Protein AF-A0A5Q3Q289-F1 (afdb_monomer)

Nearest PDB structures (foldseek):
  8ym7-assembly1_A  TM=7.620E-01  e=6.922E-01  Homo sapiens
  4bay-assembly1_A  TM=7.687E-01  e=1.149E+00  Homo sapiens
  5l3b-assembly1_A  TM=7.651E-01  e=1.680E+00  Homo sapiens
  8dk2-assembly1_D  TM=4.878E-01  e=4.933E+00  Pseudomonas aeruginosa PA14

Structure (mmCIF, N/CA/C/O backbone):
data_AF-A0A5Q3Q289-F1
#
_entry.id   AF-A0A5Q3Q289-F1
#
loop_
_atom_site.group_PDB
_atom_site.id
_atom_site.type_symbol
_atom_site.label_atom_id
_atom_site.label_alt_id
_atom_site.label_comp_id
_atom_site.label_asym_id
_atom_site.label_entity_id
_atom_site.label_seq_id
_atom_site.pdbx_PDB_ins_code
_atom_site.Cartn_x
_atom_site.Cartn_y
_atom_site.Cartn_z
_atom_site.occupancy
_atom_site.B_iso_or_equiv
_atom_site.auth_seq_id
_atom_site.auth_comp_id
_atom_site.auth_asym_id
_atom_site.auth_atom_id
_atom_site.pdbx_PDB_model_num
ATOM 1 N N . MET A 1 1 ? 25.261 22.594 -31.212 1.00 37.28 1 MET A N 1
ATOM 2 C CA . MET A 1 1 ? 24.030 22.255 -30.465 1.00 37.28 1 MET A CA 1
ATOM 3 C C . MET A 1 1 ? 24.000 20.748 -30.470 1.00 37.28 1 MET A C 1
ATOM 5 O O . MET A 1 1 ? 23.485 20.167 -31.416 1.00 37.28 1 MET A O 1
ATOM 9 N N . ASP A 1 2 ? 24.666 20.163 -29.484 1.00 41.56 2 ASP A N 1
ATOM 10 C CA . ASP A 1 2 ? 24.936 18.732 -29.432 1.00 41.56 2 ASP A CA 1
ATOM 11 C C . ASP A 1 2 ? 23.695 18.044 -28.875 1.00 41.56 2 ASP A C 1
ATOM 13 O O . ASP A 1 2 ? 23.305 18.228 -27.721 1.00 41.56 2 ASP A O 1
ATOM 17 N N . ARG A 1 3 ? 22.993 17.355 -29.771 1.00 50.59 3 ARG A N 1
ATOM 18 C CA . ARG A 1 3 ? 22.050 16.310 -29.396 1.00 50.59 3 ARG A CA 1
ATOM 19 C C . ARG A 1 3 ? 22.894 15.063 -29.124 1.00 50.59 3 ARG A C 1
ATOM 21 O O . ARG A 1 3 ? 23.970 14.937 -29.692 1.00 50.59 3 ARG A O 1
ATOM 28 N N . ASP A 1 4 ? 22.390 14.183 -28.269 1.00 44.75 4 ASP A N 1
ATOM 29 C CA . ASP A 1 4 ? 22.905 12.819 -28.049 1.00 44.75 4 ASP A CA 1
ATOM 30 C C . ASP A 1 4 ? 23.819 12.582 -26.838 1.00 44.75 4 ASP A C 1
ATOM 32 O O . ASP A 1 4 ? 24.546 11.595 -26.802 1.00 44.75 4 ASP A O 1
ATOM 36 N N . ASP A 1 5 ? 23.671 13.380 -25.776 1.00 44.75 5 ASP A N 1
ATOM 37 C CA . ASP A 1 5 ? 24.126 12.996 -24.426 1.00 44.75 5 ASP A CA 1
ATOM 38 C C . ASP A 1 5 ? 22.940 12.747 -23.476 1.00 44.75 5 ASP A C 1
ATOM 40 O O . ASP A 1 5 ? 22.888 13.201 -22.333 1.00 44.75 5 ASP A O 1
ATOM 44 N N . VAL A 1 6 ? 21.922 12.021 -23.961 1.00 50.16 6 VAL A N 1
ATOM 45 C CA . VAL A 1 6 ? 21.000 11.309 -23.058 1.00 50.16 6 VAL A CA 1
ATOM 46 C C . VAL A 1 6 ? 21.744 10.051 -22.626 1.00 50.16 6 VAL A C 1
ATOM 48 O O . VAL A 1 6 ? 21.553 8.968 -23.174 1.00 50.16 6 VAL A O 1
ATOM 51 N N . SER A 1 7 ? 22.708 10.280 -21.737 1.00 49.50 7 SER A N 1
ATOM 52 C CA . SER A 1 7 ? 23.726 9.337 -21.302 1.00 49.50 7 SER A CA 1
ATOM 53 C C . SER A 1 7 ? 23.101 8.071 -20.698 1.00 49.50 7 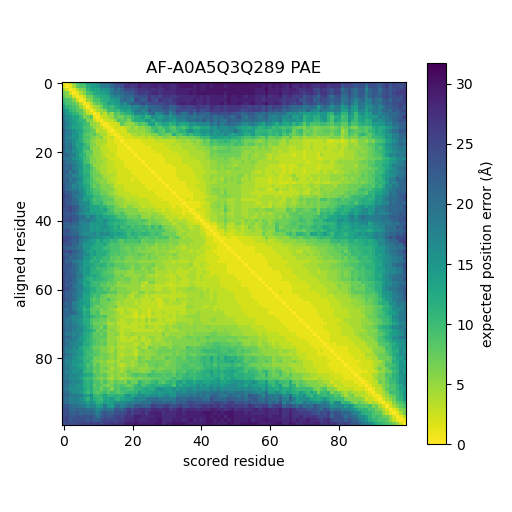SER A C 1
ATOM 55 O O . SER A 1 7 ? 22.011 8.094 -20.116 1.00 49.50 7 SER A O 1
ATOM 57 N N . TYR A 1 8 ? 23.838 6.971 -20.827 1.00 49.84 8 TYR A N 1
ATOM 58 C CA . TYR A 1 8 ? 23.650 5.672 -20.171 1.00 49.84 8 TYR A CA 1
ATOM 59 C C . TYR A 1 8 ? 23.195 5.782 -18.690 1.00 49.84 8 TYR A C 1
ATOM 61 O O . TYR A 1 8 ? 22.439 4.934 -18.216 1.00 49.84 8 TYR A O 1
ATOM 69 N N . ASP A 1 9 ? 23.538 6.875 -17.986 1.00 56.31 9 ASP A N 1
ATOM 70 C CA . ASP A 1 9 ? 23.109 7.163 -16.605 1.00 56.31 9 ASP A CA 1
ATOM 71 C C . ASP A 1 9 ? 21.591 7.278 -16.439 1.00 56.31 9 ASP A C 1
ATOM 73 O O . ASP A 1 9 ? 21.051 6.980 -15.374 1.00 56.31 9 ASP A O 1
ATOM 77 N N . GLY A 1 10 ? 20.864 7.736 -17.461 1.00 56.56 10 GLY A N 1
ATOM 78 C CA . GLY A 1 10 ? 19.405 7.818 -17.399 1.00 56.56 10 GLY A CA 1
ATOM 79 C C . GLY A 1 10 ? 18.738 6.442 -17.401 1.00 56.56 10 GLY A C 1
ATOM 80 O O . GLY A 1 10 ? 17.600 6.316 -16.940 1.00 56.56 10 GLY A O 1
ATOM 81 N N . GLN A 1 11 ? 19.436 5.425 -17.919 1.00 58.03 11 GLN A N 1
ATOM 82 C CA . GLN A 1 11 ? 18.877 4.102 -18.156 1.00 58.03 11 GLN A CA 1
ATOM 83 C C . GLN A 1 11 ? 19.041 3.168 -16.963 1.00 58.03 11 GLN A C 1
ATOM 85 O O . GLN A 1 11 ? 18.049 2.611 -16.489 1.00 58.03 11 GLN A O 1
ATOM 90 N N . ASP A 1 12 ? 20.245 3.110 -16.395 1.00 61.25 12 ASP A N 1
ATOM 91 C CA . ASP A 1 12 ? 20.495 2.403 -15.134 1.00 61.25 12 ASP A CA 1
ATOM 92 C C . ASP A 1 12 ? 19.661 3.005 -13.994 1.00 61.25 12 ASP A C 1
ATOM 94 O O . ASP A 1 12 ? 19.126 2.299 -13.140 1.00 61.25 12 ASP A O 1
ATOM 98 N N . ARG A 1 13 ? 19.448 4.326 -14.029 1.00 62.50 13 ARG A N 1
ATOM 99 C CA . ARG A 1 13 ? 18.593 5.027 -13.069 1.00 62.50 13 ARG A CA 1
ATOM 100 C C . ARG A 1 13 ? 17.124 4.607 -13.157 1.00 62.50 13 ARG A C 1
ATOM 102 O O . ARG A 1 13 ? 16.455 4.586 -12.126 1.00 62.50 13 ARG A O 1
ATOM 109 N N . MET A 1 14 ? 16.608 4.276 -14.343 1.00 68.69 14 MET A N 1
ATOM 110 C CA . MET A 1 14 ? 15.215 3.839 -14.515 1.00 68.69 14 MET A CA 1
ATOM 111 C C . MET A 1 14 ? 15.008 2.382 -14.091 1.00 68.69 14 MET A C 1
ATOM 113 O O . MET A 1 14 ? 14.037 2.100 -13.394 1.00 68.69 14 MET A O 1
ATOM 117 N N . GLU A 1 15 ? 15.931 1.479 -14.433 1.00 69.12 15 GLU A N 1
ATOM 118 C CA . GLU A 1 15 ? 15.905 0.094 -13.933 1.00 69.12 15 GLU A CA 1
ATOM 119 C C . GLU A 1 15 ? 15.992 0.065 -12.396 1.00 69.12 15 GLU A C 1
ATOM 121 O O . GLU A 1 15 ? 15.148 -0.551 -11.745 1.00 69.12 15 GLU A O 1
ATOM 126 N N . HIS A 1 16 ? 16.902 0.849 -11.806 1.00 73.19 16 HIS A N 1
ATOM 127 C CA . HIS A 1 16 ? 16.999 1.009 -10.352 1.00 73.19 16 HIS A CA 1
ATOM 128 C C . HIS A 1 16 ? 15.707 1.565 -9.728 1.00 73.19 16 HIS A C 1
ATOM 130 O O . HIS A 1 16 ? 15.309 1.152 -8.641 1.00 73.19 16 HIS A O 1
ATOM 136 N N . SER A 1 17 ? 15.011 2.469 -10.427 1.00 81.94 17 SER A N 1
ATOM 137 C CA . SER A 1 17 ? 13.748 3.045 -9.945 1.00 81.94 17 SER A CA 1
ATOM 138 C C . SER A 1 17 ? 12.630 2.000 -9.843 1.00 81.94 17 SER A C 1
ATOM 140 O O . SER A 1 17 ? 11.811 2.064 -8.927 1.00 81.94 17 SER A O 1
ATOM 142 N N . PHE A 1 18 ? 12.584 1.023 -10.754 1.00 84.62 18 PHE A N 1
ATOM 143 C CA . PHE A 1 18 ? 11.598 -0.061 -10.701 1.00 84.62 18 PHE A CA 1
ATOM 144 C C . PHE A 1 18 ? 11.873 -1.039 -9.552 1.00 84.62 18 PHE A C 1
ATOM 146 O O . PHE A 1 18 ? 10.939 -1.461 -8.864 1.00 84.62 18 PHE A O 1
ATOM 153 N N . ASP A 1 19 ? 13.141 -1.351 -9.291 1.00 84.00 19 ASP A N 1
ATOM 154 C CA . ASP A 1 19 ? 13.524 -2.185 -8.149 1.00 84.00 19 ASP A CA 1
ATOM 155 C C . ASP A 1 19 ? 13.232 -1.485 -6.812 1.00 84.00 19 ASP A C 1
ATOM 157 O O . ASP A 1 19 ? 12.695 -2.098 -5.883 1.00 84.00 19 ASP A O 1
ATOM 161 N N . GLU A 1 20 ? 13.490 -0.177 -6.721 1.00 84.69 20 GLU A N 1
ATOM 162 C CA . GLU A 1 20 ? 13.112 0.638 -5.562 1.00 84.69 20 GLU A CA 1
ATOM 163 C C . GLU A 1 20 ? 11.593 0.695 -5.353 1.00 84.69 20 GLU A C 1
ATOM 165 O O . GLU A 1 20 ? 11.125 0.648 -4.209 1.00 84.69 20 GLU A O 1
ATOM 170 N N . LEU A 1 21 ? 10.810 0.757 -6.435 1.00 85.88 21 LEU A N 1
ATOM 171 C CA . LEU A 1 21 ? 9.347 0.725 -6.381 1.00 85.88 21 LEU A CA 1
ATOM 172 C C . LEU A 1 21 ? 8.829 -0.613 -5.842 1.00 85.88 21 LEU A C 1
ATOM 174 O O . LEU A 1 21 ? 8.024 -0.604 -4.910 1.00 85.88 21 LEU A O 1
ATOM 178 N N . ARG A 1 22 ? 9.333 -1.750 -6.338 1.00 85.75 22 ARG A N 1
ATOM 179 C CA . ARG A 1 22 ? 8.983 -3.088 -5.816 1.00 8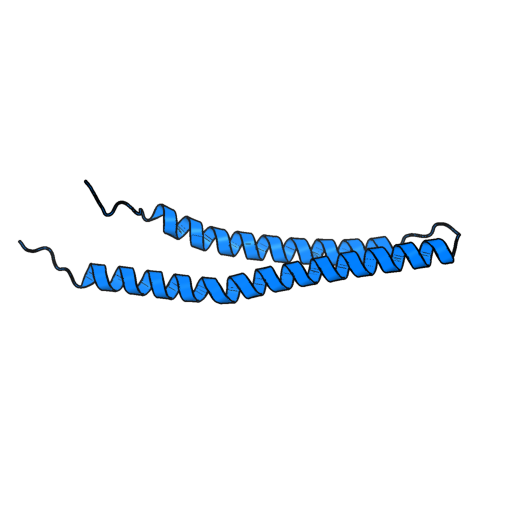5.75 22 ARG A CA 1
ATOM 180 C C . ARG A 1 22 ? 9.367 -3.265 -4.355 1.00 85.75 22 ARG A C 1
ATOM 182 O O . ARG A 1 22 ? 8.599 -3.804 -3.553 1.00 85.75 22 ARG A O 1
ATOM 189 N N . LEU A 1 23 ? 10.553 -2.791 -3.979 1.00 88.50 23 LEU A N 1
ATOM 190 C CA . LEU A 1 23 ? 11.002 -2.837 -2.592 1.00 88.50 23 LEU A CA 1
ATOM 191 C C . LEU A 1 23 ? 10.093 -1.994 -1.691 1.00 88.50 23 LEU A C 1
ATOM 193 O O . LEU A 1 23 ? 9.751 -2.409 -0.582 1.00 88.50 23 LEU A O 1
ATOM 197 N N . SER A 1 24 ? 9.674 -0.826 -2.174 1.00 87.62 24 SER A N 1
ATOM 198 C CA . SER A 1 24 ? 8.748 0.054 -1.464 1.00 87.62 24 SER A CA 1
ATOM 199 C C . SER A 1 24 ? 7.365 -0.579 -1.321 1.00 87.62 24 SER A C 1
ATOM 201 O O . SER A 1 24 ? 6.841 -0.596 -0.211 1.00 87.62 24 SER A O 1
ATOM 203 N N . ALA A 1 25 ? 6.820 -1.183 -2.381 1.00 86.25 25 ALA A N 1
ATOM 204 C CA . ALA A 1 25 ? 5.555 -1.917 -2.342 1.00 86.25 25 ALA A CA 1
ATOM 205 C C . ALA A 1 25 ? 5.601 -3.077 -1.332 1.00 86.25 25 ALA A C 1
ATOM 207 O O . ALA A 1 25 ? 4.721 -3.215 -0.483 1.00 86.25 25 ALA A O 1
ATOM 208 N N . THR A 1 26 ? 6.687 -3.854 -1.344 1.00 88.56 26 THR A N 1
ATOM 209 C CA . THR A 1 26 ? 6.902 -4.961 -0.398 1.00 88.56 26 THR A CA 1
ATOM 210 C C . THR A 1 26 ? 6.926 -4.470 1.051 1.00 88.56 26 THR A C 1
ATOM 212 O O . THR A 1 26 ? 6.252 -5.031 1.914 1.00 88.56 26 THR A O 1
ATOM 215 N N . ARG A 1 27 ? 7.668 -3.390 1.334 1.00 89.06 27 ARG A N 1
ATOM 216 C CA . ARG A 1 27 ? 7.702 -2.774 2.671 1.00 89.06 27 ARG A CA 1
ATOM 217 C C . ARG A 1 27 ? 6.329 -2.289 3.107 1.00 89.06 27 ARG A C 1
ATOM 219 O O . ARG A 1 27 ? 5.965 -2.469 4.265 1.00 89.06 27 ARG A O 1
ATOM 226 N N . LEU A 1 28 ? 5.581 -1.700 2.184 1.00 88.38 28 LEU A N 1
ATOM 227 C CA . L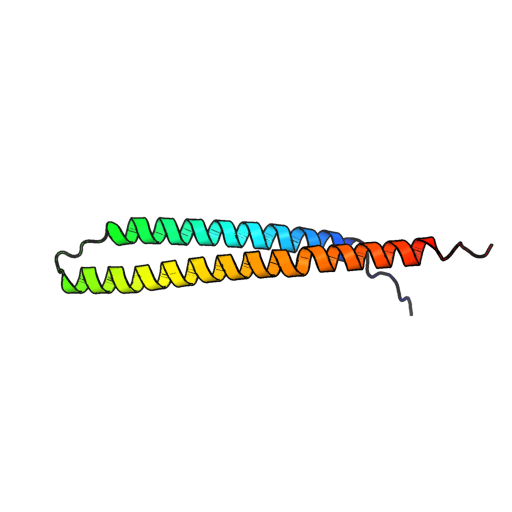EU A 1 28 ? 4.255 -1.172 2.448 1.00 88.38 28 LEU A CA 1
ATOM 228 C C . LEU A 1 28 ? 3.265 -2.295 2.814 1.00 88.38 28 LEU A C 1
ATOM 230 O O . LEU A 1 28 ? 2.525 -2.150 3.784 1.00 88.38 28 LEU A O 1
ATOM 234 N N . ARG A 1 29 ? 3.313 -3.449 2.123 1.00 87.12 29 ARG A N 1
ATOM 235 C CA . ARG A 1 29 ? 2.531 -4.645 2.507 1.00 87.12 29 ARG A CA 1
ATOM 236 C C . ARG A 1 29 ? 2.889 -5.136 3.910 1.00 87.12 29 ARG A C 1
ATOM 238 O O . ARG A 1 29 ? 1.994 -5.321 4.726 1.00 87.12 29 ARG A O 1
ATOM 245 N N . MET A 1 30 ? 4.181 -5.275 4.217 1.00 88.62 30 MET A N 1
ATOM 246 C CA . MET A 1 30 ? 4.619 -5.719 5.550 1.00 88.62 30 MET A CA 1
ATOM 247 C C . MET A 1 30 ? 4.153 -4.768 6.661 1.00 88.62 30 MET A C 1
ATOM 249 O O . MET A 1 30 ? 3.728 -5.217 7.720 1.00 88.62 30 MET A O 1
ATOM 253 N N . GLN A 1 31 ? 4.196 -3.453 6.426 1.00 86.50 31 GLN A N 1
ATOM 254 C CA . GLN A 1 31 ? 3.687 -2.463 7.381 1.00 86.50 31 GLN A CA 1
ATOM 255 C C . GLN A 1 31 ? 2.170 -2.553 7.563 1.00 86.50 31 GLN A C 1
ATOM 257 O O . GLN A 1 31 ? 1.677 -2.369 8.674 1.00 86.50 31 GLN A O 1
ATOM 262 N N . ALA A 1 32 ? 1.428 -2.842 6.493 1.00 84.00 32 ALA A N 1
ATOM 263 C CA . ALA A 1 32 ? -0.013 -3.033 6.565 1.00 84.00 32 ALA A CA 1
ATOM 264 C C . ALA A 1 32 ? -0.372 -4.264 7.420 1.00 84.00 32 ALA A C 1
ATOM 266 O O . ALA A 1 32 ? -1.260 -4.179 8.273 1.00 84.00 32 ALA A O 1
ATOM 267 N N . GLU A 1 33 ? 0.343 -5.376 7.229 1.00 86.50 33 GLU A N 1
ATOM 268 C CA . GLU A 1 33 ? 0.186 -6.608 8.012 1.00 86.50 33 GLU A CA 1
ATOM 269 C C . GLU A 1 33 ? 0.548 -6.399 9.490 1.00 86.50 33 GLU A C 1
ATOM 271 O O . GLU A 1 33 ? -0.237 -6.750 10.372 1.00 86.50 33 GLU A O 1
ATOM 276 N N . ASP A 1 34 ? 1.688 -5.762 9.777 1.00 86.75 34 ASP A N 1
ATOM 277 C CA . ASP A 1 34 ? 2.103 -5.433 11.148 1.00 86.75 34 ASP A CA 1
ATOM 278 C C . ASP A 1 34 ? 1.099 -4.495 11.839 1.00 86.75 34 ASP A C 1
ATOM 280 O O . ASP A 1 34 ? 0.708 -4.714 12.988 1.00 86.75 34 ASP A O 1
ATOM 284 N N . GLY A 1 35 ? 0.593 -3.495 11.110 1.00 81.44 35 GLY A N 1
ATOM 285 C CA . GLY A 1 35 ? -0.463 -2.603 11.582 1.00 81.44 35 GLY A CA 1
ATOM 286 C C . GLY A 1 35 ? -1.752 -3.348 11.938 1.00 81.44 35 GLY A C 1
ATOM 287 O O . GLY A 1 35 ? -2.356 -3.057 12.970 1.00 81.44 35 GLY A O 1
ATOM 288 N N . ALA A 1 36 ? -2.142 -4.351 11.146 1.00 82.00 36 ALA A N 1
ATOM 289 C CA . ALA A 1 36 ? -3.310 -5.185 11.429 1.00 82.00 36 ALA A CA 1
ATOM 290 C C . ALA A 1 36 ? -3.113 -6.060 12.674 1.00 82.00 36 ALA A C 1
ATOM 292 O O . ALA A 1 36 ? -4.026 -6.202 13.492 1.00 82.00 36 ALA A O 1
ATOM 293 N N . HIS A 1 37 ? -1.914 -6.618 12.847 1.00 83.00 37 HIS A N 1
ATOM 294 C CA . HIS A 1 37 ? -1.565 -7.392 14.035 1.00 83.00 37 HIS A CA 1
ATOM 295 C C . HIS A 1 37 ? -1.585 -6.538 15.304 1.00 83.00 37 HIS A C 1
ATOM 297 O O . HIS A 1 37 ? -2.147 -6.960 16.317 1.00 83.00 37 HIS A O 1
ATOM 303 N N . HIS A 1 38 ? -1.029 -5.326 15.251 1.00 80.56 38 HIS A N 1
ATOM 304 C CA . HIS A 1 38 ? -1.078 -4.392 16.373 1.00 80.56 38 HIS A CA 1
ATOM 305 C C . HIS A 1 38 ? -2.496 -3.889 16.656 1.00 80.56 38 HIS A C 1
ATOM 307 O O . HIS A 1 38 ? -2.868 -3.790 17.824 1.00 80.56 38 HIS 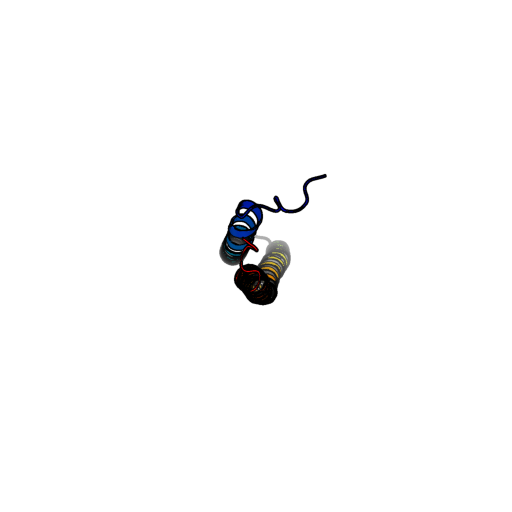A O 1
ATOM 313 N N . ALA A 1 39 ? -3.306 -3.635 15.624 1.00 76.88 39 ALA A N 1
ATOM 314 C CA . ALA A 1 39 ? -4.708 -3.245 15.774 1.00 76.88 39 ALA A CA 1
ATOM 315 C C . ALA A 1 39 ? -5.499 -4.268 16.599 1.00 76.88 39 ALA A C 1
ATOM 317 O O . ALA A 1 39 ? -6.176 -3.899 17.556 1.00 76.88 39 ALA A O 1
ATOM 318 N N . ALA A 1 40 ? -5.321 -5.559 16.300 1.00 77.50 40 ALA A N 1
ATOM 319 C CA . ALA A 1 40 ? -5.977 -6.652 17.016 1.00 77.50 40 ALA A CA 1
ATOM 320 C C . ALA A 1 40 ? -5.597 -6.741 18.508 1.00 77.50 40 ALA A C 1
ATOM 322 O O . ALA A 1 40 ? -6.306 -7.382 19.284 1.00 77.50 40 ALA A O 1
ATOM 323 N N . ALA A 1 41 ? -4.488 -6.117 18.916 1.00 83.44 41 ALA A N 1
ATOM 324 C CA . ALA A 1 41 ? -4.034 -6.074 20.302 1.00 83.44 41 ALA A CA 1
ATOM 325 C C . ALA A 1 41 ? -4.539 -4.841 21.078 1.00 83.44 41 ALA A C 1
ATOM 327 O O . ALA A 1 41 ? -4.338 -4.769 22.293 1.00 83.44 41 ALA A O 1
ATOM 328 N N . ILE A 1 42 ? -5.181 -3.871 20.414 1.00 83.44 42 ILE A N 1
ATOM 329 C CA . ILE A 1 42 ? -5.718 -2.682 21.079 1.00 83.44 42 ILE A CA 1
ATOM 330 C C . ILE A 1 42 ? -6.973 -3.062 21.865 1.00 83.44 42 ILE A C 1
ATOM 332 O O . ILE A 1 42 ? -7.910 -3.659 21.339 1.00 83.44 42 ILE A O 1
ATOM 336 N N . ASN A 1 43 ? -6.978 -2.689 23.142 1.00 86.38 43 ASN A N 1
ATOM 337 C CA . ASN A 1 43 ? -8.115 -2.844 24.035 1.00 86.38 43 ASN 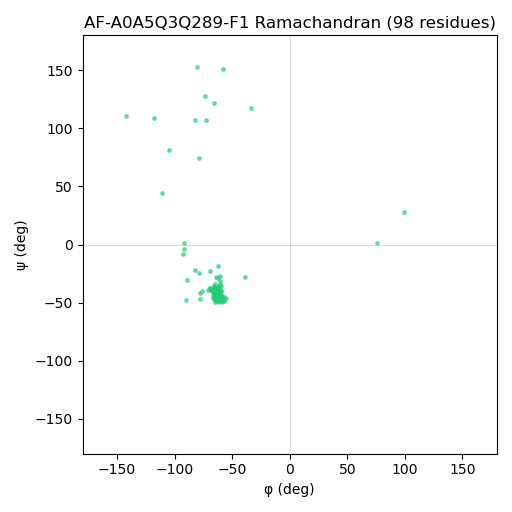A CA 1
ATOM 338 C C . ASN A 1 43 ? -8.179 -1.623 24.954 1.00 86.38 43 ASN A C 1
ATOM 340 O O . ASN A 1 43 ? -7.316 -1.432 25.815 1.00 86.38 43 ASN A O 1
ATOM 344 N N . THR A 1 44 ? -9.191 -0.786 24.759 1.00 86.94 44 THR A N 1
ATOM 345 C CA . THR A 1 44 ? -9.436 0.413 25.563 1.00 86.94 44 THR A CA 1
ATOM 346 C C . THR A 1 44 ? -10.372 0.142 26.740 1.00 86.94 44 THR A C 1
ATOM 348 O O . THR A 1 44 ? -10.643 1.050 27.524 1.00 86.94 44 THR A O 1
ATOM 351 N N . GLY A 1 45 ? -10.901 -1.080 26.865 1.00 89.81 45 GLY A N 1
ATOM 352 C CA . GLY A 1 45 ? -11.925 -1.452 27.842 1.00 89.81 45 GLY A CA 1
ATOM 353 C C . GLY A 1 45 ? -13.336 -0.965 27.487 1.00 89.81 45 GLY A C 1
ATOM 354 O O . GLY A 1 45 ? -14.269 -1.219 28.250 1.00 89.81 45 GLY A O 1
ATOM 355 N N . ASP A 1 46 ? -13.510 -0.298 26.341 1.00 94.31 46 ASP A N 1
ATOM 356 C CA . ASP A 1 46 ? -14.802 0.131 25.801 1.00 94.31 46 ASP A CA 1
ATOM 357 C C . ASP A 1 46 ? -15.031 -0.572 24.450 1.00 94.31 46 ASP A C 1
ATOM 359 O O . ASP A 1 46 ? -14.400 -0.208 23.454 1.00 94.31 46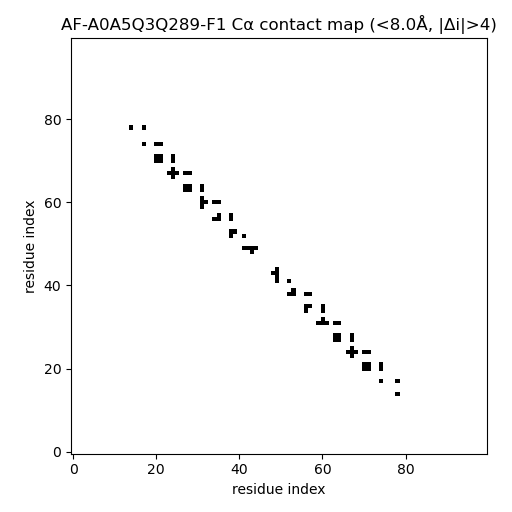 ASP A O 1
ATOM 363 N N . PRO A 1 47 ? -15.964 -1.540 24.372 1.00 88.62 47 PRO A N 1
ATOM 364 C CA . PRO A 1 47 ? -16.166 -2.342 23.166 1.00 88.62 47 PRO A CA 1
ATOM 365 C C . PRO A 1 47 ? -16.560 -1.538 21.921 1.00 88.62 47 PRO A C 1
ATOM 367 O O . PRO A 1 47 ? -16.326 -1.986 20.801 1.00 88.62 47 PRO A O 1
ATOM 370 N N . ARG A 1 48 ? -17.203 -0.372 22.085 1.00 90.75 48 ARG A N 1
ATOM 371 C CA . ARG A 1 48 ? -17.581 0.479 20.946 1.00 90.75 48 ARG A CA 1
ATOM 372 C C . ARG A 1 48 ? -16.368 1.219 20.410 1.00 90.75 48 ARG A C 1
ATOM 374 O O . ARG A 1 48 ? -16.222 1.339 19.198 1.00 90.75 48 ARG A O 1
ATOM 381 N N . THR A 1 49 ? -15.514 1.694 21.307 1.00 89.44 49 THR A N 1
ATOM 382 C CA . THR A 1 49 ? -14.256 2.347 20.942 1.00 89.44 49 THR A CA 1
ATOM 383 C C . THR A 1 49 ? -13.314 1.352 20.272 1.00 89.44 49 THR A C 1
ATOM 385 O O . THR A 1 49 ? -12.795 1.648 19.200 1.00 89.44 49 THR A O 1
ATOM 388 N N . ASP A 1 50 ? -13.189 0.142 20.819 1.00 87.56 50 ASP A N 1
ATOM 389 C CA . ASP A 1 50 ? -12.385 -0.932 20.226 1.00 87.56 50 ASP A CA 1
ATOM 390 C C . ASP A 1 50 ? -12.881 -1.322 18.826 1.00 87.56 50 ASP A C 1
ATOM 392 O O . ASP A 1 50 ? -12.084 -1.512 17.908 1.00 87.56 50 ASP A O 1
ATOM 396 N N . ALA A 1 51 ? -14.201 -1.401 18.620 1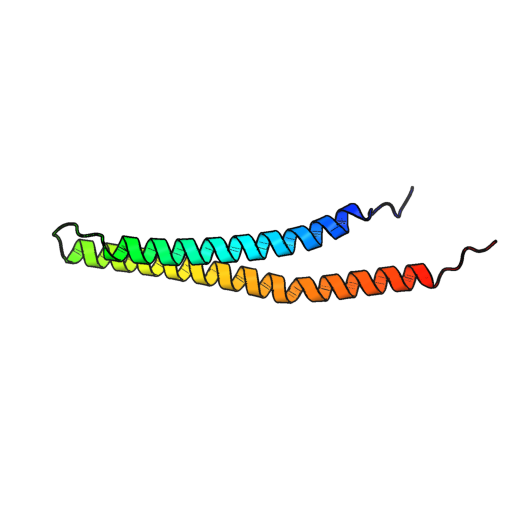.00 87.12 51 ALA A N 1
ATOM 397 C CA . ALA A 1 51 ? -14.773 -1.683 17.304 1.00 87.12 51 ALA A CA 1
ATOM 398 C C . ALA A 1 51 ? -14.467 -0.574 16.282 1.00 87.12 51 ALA A C 1
ATOM 400 O O . ALA A 1 51 ? -14.112 -0.875 15.145 1.00 87.12 51 ALA A O 1
ATOM 401 N N . LEU A 1 52 ? -14.564 0.698 16.688 1.00 89.00 52 LEU A N 1
ATOM 402 C CA . LEU A 1 52 ? -14.231 1.839 15.829 1.00 89.00 52 LEU A CA 1
ATOM 403 C C . LEU A 1 52 ? -12.742 1.869 15.470 1.00 89.00 52 LEU A C 1
ATOM 405 O O . LEU A 1 52 ? -12.396 2.110 14.317 1.00 89.00 52 LEU A O 1
ATOM 409 N N . ILE A 1 53 ? -11.862 1.607 16.439 1.00 87.50 53 ILE A N 1
ATOM 410 C CA . ILE A 1 53 ? -10.415 1.548 16.209 1.00 87.50 53 ILE A CA 1
ATOM 411 C C . ILE A 1 53 ? -10.079 0.422 15.226 1.00 87.50 53 ILE A C 1
ATOM 413 O O . ILE A 1 53 ? -9.348 0.655 14.264 1.00 87.50 53 ILE A O 1
ATOM 417 N N . ASN A 1 54 ? -10.645 -0.770 15.425 1.00 86.62 54 ASN A N 1
ATOM 418 C CA . ASN A 1 54 ? -10.418 -1.910 14.538 1.00 86.62 54 ASN A CA 1
ATOM 419 C C . ASN A 1 54 ? -10.931 -1.664 13.113 1.00 86.62 54 ASN A C 1
ATOM 421 O O . ASN A 1 54 ? -10.257 -2.047 12.160 1.00 86.62 54 ASN A O 1
ATOM 425 N N . ASP A 1 55 ? -12.080 -1.004 12.950 1.00 88.69 55 ASP A N 1
ATOM 426 C CA . ASP A 1 55 ? -12.607 -0.650 11.627 1.00 88.69 55 ASP A CA 1
ATOM 427 C C . ASP A 1 55 ? -11.693 0.351 10.902 1.00 88.69 55 ASP A C 1
ATOM 429 O O . ASP A 1 55 ? -11.273 0.107 9.771 1.00 88.69 55 ASP A O 1
ATOM 433 N N . VAL A 1 56 ? -11.295 1.438 11.574 1.00 88.62 56 VAL A N 1
ATOM 434 C CA . VAL A 1 56 ? -10.403 2.456 10.989 1.00 88.62 56 VAL A CA 1
ATOM 435 C C . VAL A 1 56 ? -9.038 1.865 10.631 1.00 88.62 56 VAL A C 1
ATOM 437 O O . VAL A 1 56 ? -8.517 2.128 9.546 1.00 88.62 56 VAL A O 1
ATOM 440 N N . LEU A 1 57 ? -8.456 1.046 11.511 1.00 86.69 57 LEU A N 1
ATOM 441 C CA . LEU A 1 57 ? -7.170 0.400 11.247 1.00 86.69 57 LEU A CA 1
ATOM 442 C C . LEU A 1 57 ? -7.279 -0.646 1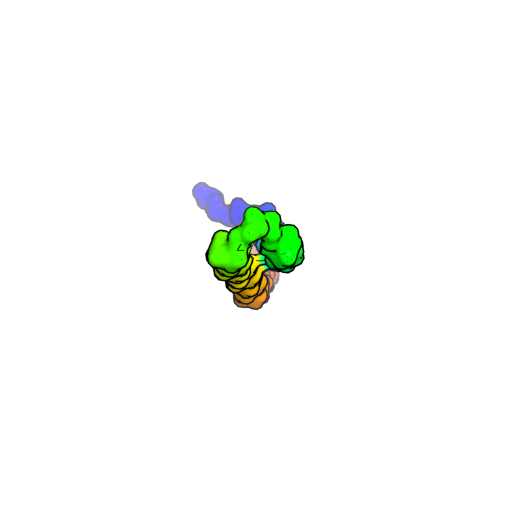0.136 1.00 86.69 57 LEU A C 1
ATOM 444 O O . LEU A 1 57 ? -6.411 -0.688 9.268 1.00 86.69 57 LEU A O 1
ATOM 448 N N . GLY A 1 58 ? -8.364 -1.423 10.092 1.00 86.31 58 GLY A N 1
ATOM 449 C CA . GLY A 1 58 ? -8.628 -2.362 9.003 1.00 86.31 58 GLY A CA 1
ATOM 450 C C . GLY A 1 58 ? -8.736 -1.666 7.644 1.00 86.31 58 GLY A C 1
ATOM 451 O O . GLY A 1 58 ? -8.131 -2.115 6.668 1.00 86.31 58 GLY A O 1
ATOM 452 N N . GLN A 1 59 ? -9.436 -0.529 7.581 1.00 87.62 59 GLN A N 1
ATOM 453 C CA . GLN A 1 59 ? -9.525 0.295 6.372 1.00 87.62 59 GLN A CA 1
ATOM 454 C C . GLN A 1 59 ? -8.156 0.850 5.957 1.00 87.62 59 GLN A C 1
ATOM 456 O O . GLN A 1 59 ? -7.811 0.804 4.774 1.00 87.62 59 GLN A O 1
ATOM 461 N N . LEU A 1 60 ? -7.356 1.333 6.914 1.00 87.25 60 LEU A N 1
ATOM 462 C CA . LEU A 1 60 ? -6.017 1.862 6.647 1.00 87.25 60 LEU A CA 1
ATOM 463 C C . LEU A 1 60 ? -5.067 0.775 6.128 1.00 87.25 60 LEU A C 1
ATOM 465 O O . LEU A 1 60 ? -4.393 0.984 5.117 1.00 87.25 60 LEU A O 1
ATOM 469 N N . THR A 1 61 ? -5.046 -0.393 6.773 1.00 87.06 61 THR A N 1
ATOM 470 C CA . THR A 1 61 ? -4.290 -1.569 6.322 1.00 87.06 61 THR A CA 1
ATOM 471 C C . THR A 1 61 ? -4.705 -1.961 4.906 1.00 87.06 61 THR A C 1
ATOM 473 O O . THR A 1 61 ? -3.847 -2.136 4.043 1.00 87.06 61 THR A O 1
ATOM 476 N N . GLY A 1 62 ? -6.011 -2.055 4.637 1.00 85.38 62 GLY A N 1
ATOM 477 C CA . GLY A 1 62 ? -6.527 -2.432 3.321 1.00 85.38 62 GLY A CA 1
ATOM 478 C C . GLY A 1 62 ? -6.144 -1.438 2.221 1.00 85.38 62 GLY A C 1
ATOM 479 O O . GLY A 1 62 ? -5.677 -1.843 1.158 1.00 85.38 62 GLY A O 1
ATOM 480 N N . ALA A 1 63 ? -6.273 -0.135 2.486 1.00 87.94 63 ALA A N 1
ATOM 481 C CA . ALA A 1 63 ? -5.862 0.914 1.552 1.00 87.94 63 ALA A CA 1
ATOM 482 C C . ALA A 1 63 ? -4.350 0.879 1.274 1.00 87.94 63 ALA A C 1
ATOM 484 O O . ALA A 1 63 ? -3.916 1.059 0.136 1.00 87.94 63 ALA A O 1
ATOM 485 N N . THR A 1 64 ? -3.554 0.603 2.307 1.00 87.12 64 THR A N 1
ATOM 486 C CA . THR A 1 64 ? -2.097 0.488 2.208 1.00 87.12 64 THR A CA 1
ATOM 487 C C . THR A 1 64 ? -1.699 -0.722 1.359 1.00 87.12 64 THR A C 1
ATOM 489 O O . THR A 1 64 ? -0.901 -0.584 0.436 1.00 87.12 64 THR A O 1
ATOM 492 N N . ALA A 1 65 ? -2.307 -1.890 1.584 1.00 84.88 65 ALA A N 1
ATOM 493 C CA . ALA A 1 65 ? -2.074 -3.071 0.753 1.00 84.88 65 ALA A CA 1
ATOM 494 C C . ALA A 1 65 ? -2.460 -2.828 -0.719 1.00 84.88 65 ALA A C 1
ATOM 496 O O . ALA A 1 65 ? -1.678 -3.131 -1.617 1.00 84.88 65 ALA A O 1
ATOM 497 N N . ALA A 1 66 ? -3.607 -2.189 -0.971 1.00 86.06 66 ALA A N 1
ATOM 498 C CA . ALA A 1 66 ? -4.044 -1.857 -2.327 1.00 86.06 66 ALA A CA 1
ATOM 499 C C . ALA A 1 66 ? -3.079 -0.900 -3.052 1.00 86.06 66 ALA A C 1
ATOM 501 O O . ALA A 1 66 ? -2.871 -1.028 -4.260 1.00 86.06 66 ALA A O 1
ATOM 502 N N . LEU A 1 67 ? -2.466 0.047 -2.333 1.00 88.56 67 LEU A N 1
ATOM 503 C CA . LEU A 1 67 ? -1.446 0.928 -2.903 1.00 88.56 67 LEU A CA 1
ATOM 504 C C . LEU A 1 67 ? -0.189 0.143 -3.302 1.00 88.56 67 LEU A C 1
ATOM 506 O O . LEU A 1 67 ? 0.349 0.367 -4.385 1.00 88.56 67 LEU A O 1
ATOM 510 N N . ALA A 1 68 ? 0.250 -0.801 -2.467 1.00 86.25 68 ALA A N 1
ATOM 511 C CA . ALA A 1 68 ? 1.370 -1.678 -2.801 1.00 86.25 68 ALA A CA 1
ATOM 512 C C . ALA A 1 68 ? 1.084 -2.511 -4.059 1.00 86.25 68 ALA A C 1
ATOM 514 O O . ALA A 1 68 ? 1.928 -2.590 -4.950 1.00 86.25 68 ALA A O 1
ATOM 515 N N . ASP A 1 69 ? -0.124 -3.068 -4.169 1.00 86.75 69 ASP A N 1
ATOM 516 C CA . ASP A 1 69 ? -0.548 -3.830 -5.346 1.00 86.75 69 ASP A CA 1
ATOM 517 C C . ASP A 1 69 ? -0.528 -2.970 -6.618 1.00 86.75 69 ASP A C 1
ATOM 519 O O . ASP A 1 69 ? -0.085 -3.422 -7.673 1.00 86.75 69 ASP A O 1
ATOM 523 N N . GLN A 1 70 ? -0.955 -1.706 -6.529 1.00 88.06 70 GLN A N 1
ATOM 524 C CA . GLN A 1 70 ? -0.888 -0.770 -7.654 1.00 88.06 70 GLN A CA 1
ATOM 525 C C . GLN A 1 70 ? 0.551 -0.430 -8.053 1.00 88.06 70 GLN A C 1
ATOM 527 O O . GLN A 1 70 ? 0.838 -0.303 -9.246 1.00 88.06 70 GLN A O 1
ATOM 532 N N . MET A 1 71 ? 1.458 -0.281 -7.086 1.00 86.94 71 MET A N 1
ATOM 533 C CA . MET A 1 71 ? 2.878 -0.028 -7.352 1.00 86.94 71 MET A CA 1
ATOM 534 C C . MET A 1 71 ? 3.545 -1.219 -8.052 1.00 86.94 71 MET A C 1
ATOM 536 O O . MET A 1 71 ? 4.276 -1.020 -9.027 1.00 86.94 71 MET A O 1
ATOM 540 N N . ASP A 1 72 ? 3.249 -2.444 -7.612 1.00 87.19 72 ASP A N 1
ATOM 541 C CA . ASP A 1 72 ? 3.718 -3.668 -8.268 1.00 87.19 72 ASP A CA 1
ATOM 542 C C . ASP A 1 72 ? 3.163 -3.773 -9.693 1.00 87.19 72 ASP A C 1
ATOM 544 O O . ASP A 1 72 ? 3.930 -3.919 -10.642 1.00 87.19 72 ASP A O 1
ATOM 548 N N . ALA A 1 73 ? 1.850 -3.592 -9.874 1.00 86.25 73 ALA A N 1
ATOM 549 C CA . ALA A 1 73 ? 1.209 -3.664 -11.188 1.00 86.25 73 ALA A CA 1
ATOM 550 C C . ALA A 1 73 ? 1.737 -2.600 -12.167 1.00 86.25 73 ALA A C 1
ATOM 552 O O . ALA A 1 73 ? 1.925 -2.864 -13.358 1.00 86.25 73 ALA A O 1
ATOM 553 N N . THR A 1 74 ? 2.006 -1.392 -11.665 1.00 86.06 74 THR A N 1
ATOM 554 C CA . THR A 1 74 ? 2.646 -0.321 -12.438 1.00 86.06 74 THR A CA 1
ATOM 555 C C . THR A 1 74 ? 4.037 -0.766 -12.881 1.00 86.06 74 THR A C 1
ATOM 557 O O . THR A 1 74 ? 4.367 -0.688 -14.062 1.00 86.06 74 THR A O 1
ATOM 560 N N . THR A 1 75 ? 4.835 -1.302 -11.960 1.00 86.56 75 THR A N 1
ATOM 561 C CA . THR A 1 75 ? 6.186 -1.779 -12.270 1.00 86.56 75 THR A CA 1
ATOM 562 C C . THR A 1 75 ? 6.167 -2.910 -13.299 1.00 86.56 75 THR A C 1
ATOM 564 O O . THR A 1 75 ? 6.905 -2.849 -14.280 1.00 86.56 75 THR A O 1
ATOM 567 N N . ASP A 1 76 ? 5.274 -3.887 -13.145 1.00 86.94 76 ASP A N 1
ATOM 568 C CA . ASP A 1 76 ? 5.126 -5.012 -14.075 1.00 86.94 76 ASP A CA 1
ATOM 569 C C . ASP A 1 76 ? 4.666 -4.574 -15.472 1.00 86.94 76 ASP A C 1
ATOM 571 O O . ASP A 1 76 ? 5.008 -5.216 -16.463 1.00 86.94 76 ASP A O 1
ATOM 575 N N . THR A 1 77 ? 3.936 -3.460 -15.570 1.00 88.12 77 THR A N 1
ATOM 576 C CA . THR A 1 77 ? 3.517 -2.888 -16.855 1.00 88.12 77 THR A CA 1
ATOM 577 C C . THR A 1 77 ? 4.656 -2.128 -17.535 1.00 88.12 77 THR A C 1
ATOM 579 O O . THR A 1 77 ? 4.897 -2.306 -18.728 1.00 88.12 77 THR A O 1
ATOM 582 N N . TYR A 1 78 ? 5.365 -1.267 -16.801 1.00 83.12 78 TYR A N 1
ATOM 583 C CA . TYR A 1 78 ? 6.321 -0.330 -17.399 1.00 83.12 78 TYR A CA 1
ATOM 584 C C . TYR A 1 78 ? 7.741 -0.889 -17.542 1.00 83.12 78 TYR A C 1
ATOM 586 O O . TYR A 1 78 ? 8.422 -0.530 -18.501 1.00 83.12 78 TYR A O 1
ATOM 594 N N . ALA A 1 79 ? 8.186 -1.791 -16.662 1.00 84.00 79 ALA A N 1
ATOM 595 C CA . ALA A 1 79 ? 9.506 -2.412 -16.768 1.00 84.00 79 ALA A CA 1
ATOM 596 C C . ALA A 1 79 ? 9.739 -3.146 -18.112 1.00 84.00 79 ALA A C 1
ATOM 598 O O . ALA A 1 79 ? 10.770 -2.901 -18.741 1.00 84.00 79 ALA A O 1
ATOM 599 N N . PRO A 1 80 ? 8.822 -3.996 -18.625 1.00 86.06 80 PRO A N 1
ATOM 600 C CA . PRO A 1 80 ? 9.029 -4.659 -19.915 1.00 86.06 80 PRO A CA 1
ATOM 601 C C . PRO A 1 80 ? 8.968 -3.690 -21.103 1.00 86.06 80 PRO A C 1
ATOM 603 O O . PRO A 1 80 ? 9.773 -3.821 -22.022 1.00 86.06 80 PRO A O 1
ATOM 606 N N . LEU A 1 81 ? 8.083 -2.685 -21.067 1.00 84.88 81 LEU A N 1
ATOM 607 C CA . LEU A 1 81 ? 8.029 -1.633 -22.094 1.00 84.88 81 LEU A CA 1
ATOM 608 C C . LEU A 1 81 ? 9.342 -0.846 -22.155 1.00 84.88 81 LEU A C 1
ATOM 610 O O . LEU A 1 81 ? 9.823 -0.493 -23.231 1.00 84.88 81 LEU A O 1
ATOM 614 N N . TYR A 1 82 ? 9.948 -0.602 -20.995 1.00 82.19 82 TYR A N 1
ATOM 615 C CA . TYR A 1 82 ? 11.243 0.051 -20.903 1.00 82.19 82 TYR A CA 1
ATOM 616 C C . TYR A 1 82 ? 12.368 -0.804 -21.509 1.00 82.19 82 TYR A C 1
ATOM 618 O O . TYR A 1 82 ? 13.193 -0.292 -22.267 1.00 82.19 82 TYR A O 1
ATOM 626 N N . GLN A 1 83 ? 12.363 -2.115 -21.248 1.00 82.00 83 GLN A N 1
ATOM 627 C CA . GLN A 1 83 ? 13.317 -3.055 -21.850 1.00 82.00 83 GLN A CA 1
ATOM 628 C C . GLN A 1 83 ? 13.174 -3.144 -23.376 1.00 82.00 83 GLN A C 1
ATOM 630 O O . GLN A 1 83 ? 14.171 -3.229 -24.094 1.00 82.00 83 GLN A O 1
ATOM 635 N N . GLU A 1 84 ? 11.946 -3.094 -23.893 1.00 84.81 84 GLU A N 1
ATOM 636 C CA . GLU A 1 84 ? 11.690 -3.075 -25.335 1.00 84.81 84 GLU A CA 1
ATOM 637 C C . GLU A 1 84 ? 12.197 -1.781 -25.987 1.00 84.81 84 GLU A C 1
ATOM 639 O O . GLU A 1 84 ? 12.901 -1.833 -26.997 1.00 84.81 84 GLU A O 1
ATOM 644 N N . TYR A 1 85 ? 11.938 -0.626 -25.364 1.00 82.31 85 TYR A N 1
ATOM 645 C CA . TYR A 1 85 ? 12.485 0.660 -25.801 1.00 82.31 85 TYR A CA 1
ATOM 646 C C . TYR A 1 85 ? 14.022 0.661 -25.827 1.00 82.31 85 TYR A C 1
ATOM 648 O O . TYR A 1 85 ? 14.626 1.121 -26.800 1.00 82.31 85 TYR A O 1
ATOM 656 N N . LYS A 1 86 ? 14.658 0.111 -24.784 1.00 78.50 86 LYS A N 1
ATOM 657 C CA . LYS A 1 86 ? 16.118 -0.042 -24.699 1.00 78.50 86 LYS A CA 1
ATOM 658 C C . LYS A 1 86 ? 16.657 -0.882 -25.858 1.00 78.50 86 LYS A C 1
ATOM 660 O O . LYS A 1 86 ? 17.550 -0.429 -26.569 1.00 78.50 86 LYS A O 1
ATOM 665 N N . ARG A 1 87 ? 16.051 -2.046 -26.115 1.00 80.62 87 ARG A N 1
ATOM 666 C CA . ARG A 1 87 ? 16.452 -2.938 -27.214 1.00 80.62 87 ARG A CA 1
ATOM 667 C C . ARG A 1 87 ? 16.308 -2.279 -28.590 1.00 80.62 87 ARG A C 1
ATOM 669 O O . ARG A 1 87 ? 17.182 -2.452 -29.432 1.00 80.62 87 ARG A O 1
ATOM 676 N N . SER A 1 88 ? 15.240 -1.511 -28.821 1.00 79.62 88 SER A N 1
ATOM 677 C CA . SER A 1 88 ? 15.047 -0.784 -30.086 1.00 79.62 88 SER A CA 1
ATOM 678 C C . SER A 1 88 ? 16.143 0.261 -30.315 1.00 79.62 88 SER A C 1
ATOM 680 O O . SER A 1 88 ? 16.713 0.320 -31.398 1.00 79.62 88 SER A O 1
ATOM 682 N N . ARG A 1 89 ? 16.491 1.039 -29.280 1.00 75.31 89 ARG A N 1
ATOM 683 C CA . ARG A 1 89 ? 17.559 2.055 -29.339 1.00 75.31 89 ARG A CA 1
ATOM 684 C C . ARG A 1 89 ? 18.944 1.457 -29.592 1.00 75.31 89 ARG A C 1
ATOM 686 O O . ARG A 1 89 ? 19.753 2.078 -30.273 1.00 75.31 89 ARG A O 1
ATOM 693 N N . GLU A 1 90 ? 19.229 0.291 -29.018 1.00 70.94 90 GLU A N 1
ATOM 694 C CA 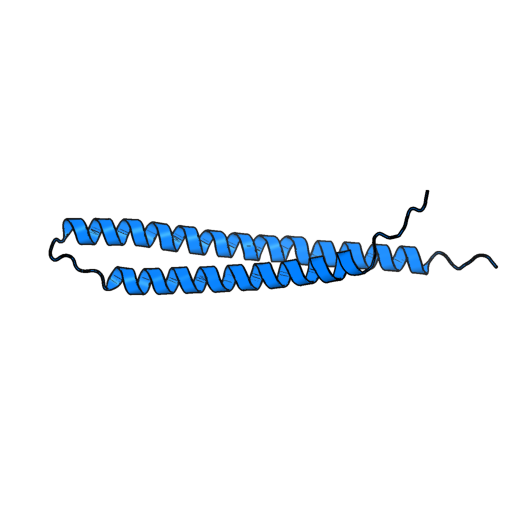. GLU A 1 90 ? 20.487 -0.428 -29.251 1.00 70.94 90 GLU A CA 1
ATOM 695 C C . GLU A 1 90 ? 20.565 -0.988 -30.679 1.00 70.94 90 GLU A C 1
ATOM 697 O O . GLU A 1 90 ? 21.630 -0.925 -31.290 1.00 70.94 90 GLU A O 1
ATOM 702 N N . SER A 1 91 ? 19.444 -1.465 -31.236 1.00 68.38 91 SER A N 1
ATOM 703 C CA . SER A 1 91 ? 19.371 -1.935 -32.627 1.00 68.38 91 SER A CA 1
ATOM 704 C C . SER A 1 91 ? 19.606 -0.801 -33.627 1.00 68.38 91 SER A C 1
ATOM 706 O O . SER A 1 91 ? 20.427 -0.952 -34.524 1.00 68.38 91 SER A O 1
ATOM 708 N N . ASP A 1 92 ? 18.963 0.355 -33.428 1.00 66.88 92 ASP A N 1
ATOM 709 C CA . ASP A 1 92 ? 19.122 1.525 -34.307 1.00 66.88 92 ASP A CA 1
ATOM 710 C C . ASP A 1 92 ? 20.569 2.056 -34.317 1.00 66.88 92 ASP A C 1
ATOM 712 O O . ASP A 1 92 ? 21.027 2.609 -35.312 1.00 66.88 92 ASP A O 1
ATOM 716 N N . ARG A 1 93 ? 21.310 1.878 -33.213 1.00 58.91 93 ARG A N 1
ATOM 717 C CA . ARG A 1 93 ? 22.722 2.278 -33.099 1.00 58.91 93 ARG A CA 1
ATOM 718 C C . ARG A 1 93 ? 23.683 1.289 -33.764 1.00 58.91 93 ARG A C 1
ATOM 720 O O . ARG A 1 93 ? 24.795 1.673 -34.108 1.00 58.91 93 ARG A O 1
ATOM 727 N N . ALA A 1 94 ? 23.291 0.023 -33.902 1.00 60.38 94 ALA A N 1
ATOM 728 C CA . ALA A 1 94 ? 24.109 -1.012 -34.532 1.00 60.38 94 ALA A CA 1
ATOM 729 C C . ALA A 1 94 ? 24.020 -0.994 -36.071 1.00 60.38 94 ALA A C 1
ATOM 731 O O . ALA A 1 94 ? 24.932 -1.491 -36.729 1.00 60.38 94 ALA A O 1
ATOM 732 N N . ASP A 1 95 ? 22.951 -0.412 -36.626 1.00 58.84 95 ASP A N 1
ATOM 733 C CA . ASP A 1 95 ? 22.682 -0.328 -38.070 1.00 58.84 95 ASP A CA 1
ATOM 734 C C . ASP A 1 95 ? 23.218 0.954 -38.747 1.00 58.84 95 ASP A C 1
ATOM 736 O O . ASP A 1 95 ? 23.056 1.106 -39.959 1.00 58.84 95 ASP A O 1
ATOM 740 N N . ASP A 1 96 ? 23.891 1.849 -38.011 1.00 52.03 96 ASP A N 1
ATOM 741 C CA . ASP A 1 96 ? 24.617 3.005 -38.566 1.00 52.03 96 ASP A CA 1
ATOM 742 C C . ASP A 1 96 ? 26.135 2.721 -38.525 1.00 52.03 96 ASP A C 1
ATOM 744 O O . ASP A 1 96 ? 26.815 3.082 -37.559 1.00 52.03 96 ASP A O 1
ATOM 748 N N . PRO A 1 97 ? 26.691 1.970 -39.501 1.00 51.16 97 PRO A N 1
ATOM 749 C CA . PRO A 1 97 ? 28.131 1.806 -39.602 1.00 51.16 97 PRO A CA 1
ATOM 750 C C . PRO A 1 97 ? 28.744 3.164 -39.948 1.00 51.16 97 PRO A C 1
ATOM 752 O O . PRO A 1 97 ? 28.396 3.748 -40.974 1.00 51.16 97 PRO A O 1
ATOM 755 N N . ASP A 1 98 ? 29.652 3.634 -39.088 1.00 51.88 98 ASP A N 1
ATOM 756 C CA . ASP A 1 98 ? 30.509 4.805 -39.311 1.00 51.88 98 ASP A CA 1
ATOM 757 C C . ASP A 1 98 ? 30.885 4.923 -40.803 1.00 51.88 98 ASP A C 1
ATOM 759 O O . ASP A 1 98 ? 31.513 4.004 -41.347 1.00 51.88 98 ASP A O 1
ATOM 763 N N . PRO A 1 99 ? 30.499 6.005 -41.502 1.00 52.59 99 PRO A N 1
ATOM 764 C CA . PRO A 1 99 ? 31.038 6.263 -42.823 1.00 52.59 99 PRO A CA 1
ATOM 765 C C . PRO A 1 99 ? 32.490 6.736 -42.665 1.00 52.59 99 PRO A C 1
ATOM 767 O O . PRO A 1 99 ? 32.726 7.856 -42.209 1.00 52.59 99 PRO A O 1
ATOM 770 N N . ASP A 1 100 ? 33.435 5.860 -43.030 1.00 55.41 100 ASP A N 1
ATOM 771 C CA . ASP A 1 100 ? 34.861 6.176 -43.251 1.00 55.41 100 ASP A CA 1
ATOM 772 C C . ASP A 1 100 ? 35.071 7.460 -44.085 1.00 55.41 100 ASP A C 1
ATOM 774 O O . ASP A 1 100 ? 34.354 7.654 -45.102 1.00 55.41 100 ASP A O 1
#

Foldseek 3Di:
DDDDPPDPVVLVVVVVVLVVLLVVLVVLLVVLVVLLVVLVVDDPVDVVVSVVSNVVSPVVSVVSNVVSVVSNVVSVVVVVVSVVVVVVVVVVVVPDDDDD

Secondary structure (DSSP, 8-state):
-------THHHHHHHHHHHHHHHHHHHHHHHHHHHHHHHTT---S-HHHHHHHHHHHHHHHHHHHHHHHHHHHHHHHHHHHHHHHHHHHHHHHHS-----

Radius of gyration: 23.19 Å; Cα contacts (8 Å, |Δi|>4): 44; chains: 1; bounding box: 52×30×71 Å

Sequence (100 aa):
MDRDDVSYDGQDRMEHSFDELRLSATRLRMQAEDGAHHAAAINTGDPRTDALINDVLGQLTGATAALADQMDATTDTYAPLYQEYKRSRESDRADDPDPD

Mean predicted aligned error: 10.21 Å

Organism: NCBI:txid2665642

Solvent-accessible surface area (backbone atoms only — not comparable to full-atom values): 5620 Å² total; per-residue (Å²): 137,85,78,87,78,87,47,73,68,65,52,60,52,50,58,50,48,45,53,53,41,45,54,48,19,53,52,39,36,53,51,20,52,52,50,48,57,54,44,74,68,60,73,79,89,42,74,68,58,37,50,51,50,42,51,54,43,50,51,51,26,51,55,38,36,52,51,18,53,50,43,40,53,48,40,68,57,48,54,58,56,48,52,51,53,52,53,52,57,54,50,62,59,68,74,60,73,80,84,129

pLDDT: mean 77.73, std 14.13, range [37.28, 94.31]